Protein AF-A0A2D7GB11-F1 (afdb_monomer)

Solvent-accessible surface area (backbone atoms only — not comparable to full-atom values): 3566 Å² total; per-residue (Å²): 142,58,71,57,19,31,27,35,50,44,37,82,89,35,60,93,44,47,91,42,62,28,30,34,64,45,82,46,83,50,100,88,50,54,29,29,32,32,27,44,91,90,39,74,43,98,56,73,42,49,58,88,48,45,42,83,77,41,80,55,133

Nearest PDB structures (foldseek):
  7tb5-assembly1_A-2  TM=5.942E-01  e=1.641E+00  Pseudomonas aeruginosa
  7tb6-assembly1_A-2  TM=6.499E-01  e=5.475E+00  Stenotrophomonas maltophilia
  7qfz-assembly4_G  TM=4.054E-01  e=3.880E+00  Escherichia fergusonii ATCC 35469

Structure (mmCIF, N/CA/C/O backbone):
data_AF-A0A2D7GB11-F1
#
_entry.id   AF-A0A2D7GB11-F1
#
loop_
_atom_site.group_PDB
_atom_site.id
_atom_site.type_symbol
_atom_site.label_atom_id
_atom_site.label_alt_id
_atom_site.label_comp_id
_atom_site.label_asym_id
_atom_site.label_entity_id
_atom_site.label_seq_id
_atom_site.pdbx_PDB_ins_code
_atom_site.Cartn_x
_atom_site.Cartn_y
_atom_site.Cartn_z
_atom_site.occupancy
_atom_site.B_iso_or_equiv
_atom_site.auth_seq_id
_atom_site.auth_comp_id
_atom_site.auth_asym_id
_atom_site.auth_atom_id
_atom_site.pdbx_PDB_model_num
ATOM 1 N N . MET A 1 1 ? 0.712 8.957 7.574 1.00 90.94 1 MET A N 1
ATOM 2 C CA . MET A 1 1 ? 0.055 7.704 7.149 1.00 90.94 1 MET A CA 1
ATOM 3 C C . MET A 1 1 ? -0.397 6.882 8.356 1.00 90.94 1 MET A C 1
ATOM 5 O O . MET A 1 1 ? 0.380 6.740 9.305 1.00 90.94 1 MET A O 1
ATOM 9 N N . LYS A 1 2 ? -1.623 6.345 8.334 1.00 94.50 2 LYS A N 1
ATOM 10 C CA . LYS A 1 2 ? -2.176 5.388 9.312 1.00 94.50 2 LYS A CA 1
ATOM 11 C C . LYS A 1 2 ? -2.893 4.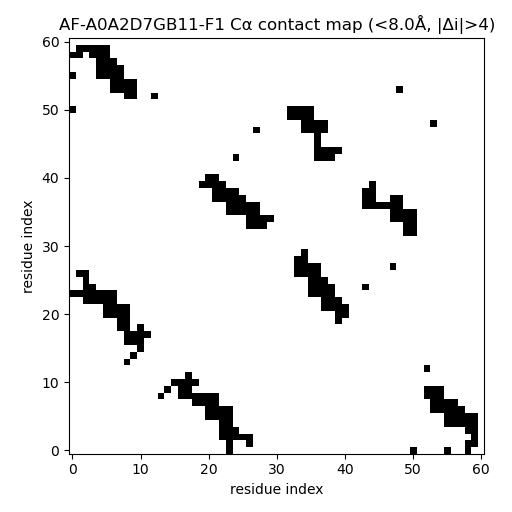217 8.619 1.00 94.50 2 LYS A C 1
ATOM 13 O O . LYS A 1 2 ? -3.269 4.307 7.453 1.00 94.50 2 LYS A O 1
ATOM 18 N N . THR A 1 3 ? -3.085 3.110 9.342 1.00 95.88 3 THR A N 1
ATOM 19 C CA . THR A 1 3 ? -3.881 1.971 8.853 1.00 95.88 3 THR A CA 1
ATOM 20 C C . THR A 1 3 ? -5.267 2.444 8.419 1.00 95.88 3 THR A C 1
ATOM 22 O O . THR A 1 3 ? -5.935 3.152 9.166 1.00 95.88 3 THR A O 1
ATOM 25 N N . GLY A 1 4 ? -5.687 2.027 7.227 1.00 96.12 4 GLY A N 1
ATOM 26 C CA . GLY A 1 4 ? -6.943 2.421 6.594 1.00 96.12 4 GLY A CA 1
ATOM 27 C C . GLY A 1 4 ? -6.799 3.523 5.545 1.00 96.12 4 GLY A C 1
ATOM 28 O O . GLY A 1 4 ? -7.685 3.643 4.701 1.00 96.12 4 GLY A O 1
ATOM 29 N N . ASP A 1 5 ? -5.706 4.295 5.542 1.00 97.38 5 ASP A N 1
ATOM 30 C CA . ASP A 1 5 ? -5.499 5.330 4.523 1.00 97.38 5 ASP A CA 1
ATOM 31 C C . ASP A 1 5 ? -5.369 4.704 3.131 1.00 97.38 5 ASP A C 1
ATOM 33 O O . ASP A 1 5 ? -4.761 3.640 2.956 1.00 97.38 5 ASP A O 1
ATOM 37 N N . LEU A 1 6 ? -5.922 5.388 2.129 1.00 96.75 6 LEU A N 1
ATOM 38 C CA . LEU A 1 6 ? -5.741 5.031 0.731 1.00 96.75 6 LEU A CA 1
ATOM 39 C C . LEU A 1 6 ? -4.505 5.727 0.182 1.00 96.75 6 LEU A C 1
ATOM 41 O O . LEU A 1 6 ? -4.340 6.944 0.304 1.00 96.75 6 LEU A O 1
ATOM 45 N N . VAL A 1 7 ? -3.667 4.941 -0.479 1.00 96.75 7 VAL A N 1
ATOM 46 C CA . VAL A 1 7 ? -2.395 5.378 -1.037 1.00 96.75 7 VAL A CA 1
ATOM 47 C C . VAL A 1 7 ? -2.272 4.994 -2.502 1.00 96.75 7 VAL A C 1
ATOM 49 O O . VAL A 1 7 ? -2.836 4.001 -2.974 1.00 96.75 7 VAL A O 1
ATOM 52 N N . LYS A 1 8 ? -1.483 5.775 -3.227 1.00 95.94 8 LYS A N 1
ATOM 53 C CA . LYS A 1 8 ? -1.003 5.450 -4.563 1.00 95.94 8 LYS A CA 1
ATOM 54 C C . LYS A 1 8 ? 0.493 5.174 -4.480 1.00 95.94 8 LYS A C 1
ATOM 56 O O . LYS A 1 8 ? 1.237 5.985 -3.945 1.00 95.94 8 LYS A O 1
ATOM 61 N N . VAL A 1 9 ? 0.917 4.028 -5.001 1.00 94.12 9 VAL A N 1
ATOM 62 C CA . VAL A 1 9 ? 2.334 3.636 -5.034 1.00 94.12 9 VAL A CA 1
ATOM 63 C C . VAL A 1 9 ? 3.015 4.272 -6.249 1.00 94.12 9 VAL A C 1
ATOM 65 O O . VAL A 1 9 ? 2.389 4.381 -7.313 1.00 94.12 9 VAL A O 1
ATOM 68 N N . ASP A 1 10 ? 4.286 4.656 -6.118 1.00 93.69 10 ASP A N 1
ATOM 69 C CA . ASP A 1 10 ? 5.093 5.139 -7.237 1.00 93.69 10 ASP A CA 1
ATOM 70 C C . ASP A 1 10 ? 5.160 4.084 -8.356 1.00 93.69 10 ASP A C 1
ATOM 72 O O . ASP A 1 10 ? 5.705 2.987 -8.218 1.00 93.69 10 ASP A O 1
ATOM 76 N N . GLY A 1 11 ? 4.596 4.434 -9.511 1.00 90.06 11 GLY A N 1
ATOM 77 C CA . GLY A 1 11 ? 4.560 3.570 -10.683 1.00 90.06 11 GLY A CA 1
ATOM 78 C C . GLY A 1 11 ? 5.895 3.445 -11.420 1.00 9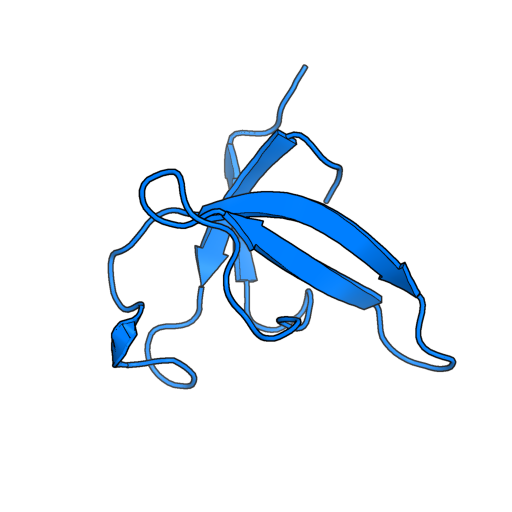0.06 11 GLY A C 1
ATOM 79 O O . GLY A 1 11 ? 5.984 2.601 -12.311 1.00 90.06 11 GLY A O 1
ATOM 80 N N . TYR A 1 12 ? 6.901 4.268 -11.108 1.00 91.56 12 TYR A N 1
ATOM 81 C CA . TYR A 1 12 ? 8.253 4.119 -11.646 1.00 91.56 12 TYR A CA 1
ATOM 82 C C . TYR A 1 12 ? 9.000 2.985 -10.935 1.00 91.56 12 TYR A C 1
ATOM 84 O O . TYR A 1 12 ? 9.507 2.080 -11.5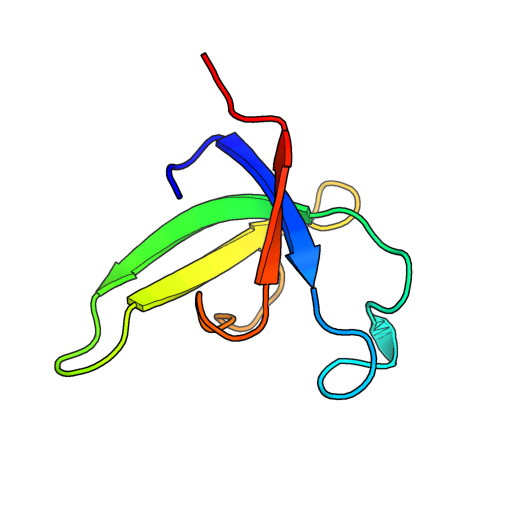97 1.00 91.56 12 TYR A O 1
ATOM 92 N N . LEU A 1 13 ? 8.984 2.984 -9.598 1.00 89.00 13 LEU A N 1
ATOM 93 C CA . LEU A 1 13 ? 9.589 1.934 -8.769 1.00 89.00 13 LEU A CA 1
ATOM 94 C C . LEU A 1 13 ? 8.760 0.642 -8.759 1.00 89.00 13 LEU A C 1
ATOM 96 O O . LEU A 1 13 ? 9.316 -0.458 -8.751 1.00 89.00 13 LEU A O 1
ATOM 100 N N . TYR A 1 14 ? 7.431 0.758 -8.869 1.00 90.38 14 TYR A N 1
ATOM 101 C CA . TYR A 1 14 ? 6.508 -0.377 -8.898 1.00 90.38 14 TYR A CA 1
ATOM 102 C C . TYR A 1 14 ? 5.633 -0.372 -10.166 1.00 90.38 14 TYR A C 1
ATOM 104 O O . TYR A 1 14 ? 4.411 -0.200 -10.088 1.00 90.38 14 TYR A O 1
ATOM 112 N N . PRO A 1 15 ? 6.195 -0.657 -11.361 1.00 92.81 15 PRO A N 1
ATOM 113 C CA . PRO A 1 15 ? 5.449 -0.611 -12.625 1.00 92.81 15 PRO A CA 1
ATOM 114 C C . PRO A 1 15 ? 4.191 -1.486 -12.651 1.00 92.81 15 PRO A C 1
ATOM 116 O O . PRO A 1 15 ? 3.185 -1.124 -13.256 1.00 92.81 15 PRO A O 1
ATOM 119 N N . ARG A 1 16 ? 4.206 -2.625 -11.944 1.00 91.00 16 ARG A N 1
ATOM 120 C CA . ARG A 1 16 ? 3.056 -3.548 -11.836 1.00 91.00 16 ARG A CA 1
ATOM 121 C C . ARG A 1 16 ? 1.893 -2.995 -11.003 1.00 91.00 16 ARG A C 1
ATOM 123 O O . ARG A 1 16 ? 0.784 -3.542 -11.045 1.00 91.00 16 ARG A O 1
ATOM 130 N N . LEU A 1 17 ? 2.160 -1.956 -10.217 1.00 91.81 17 LEU A N 1
ATOM 131 C CA . LEU A 1 17 ? 1.203 -1.268 -9.356 1.00 91.81 17 LEU A CA 1
ATOM 132 C C . LEU A 1 17 ? 0.809 0.105 -9.915 1.00 91.81 17 LEU A C 1
ATOM 134 O O . LEU A 1 17 ? -0.051 0.766 -9.340 1.00 91.81 17 LEU A O 1
ATOM 138 N N . LYS A 1 18 ? 1.372 0.516 -11.060 1.00 92.81 18 LYS A N 1
ATOM 139 C CA . LYS A 1 18 ? 1.081 1.806 -11.689 1.00 92.81 18 LYS A CA 1
ATOM 140 C C . LYS A 1 18 ? -0.424 1.995 -11.897 1.00 92.81 18 LYS A C 1
ATOM 142 O O . LYS A 1 18 ? -1.083 1.189 -12.551 1.00 92.81 18 LYS A O 1
ATOM 147 N N . GLY A 1 19 ? -0.946 3.087 -11.339 1.00 90.75 19 GLY A N 1
ATOM 148 C CA . GLY A 1 19 ? -2.362 3.455 -11.425 1.00 90.75 19 GLY A CA 1
ATOM 149 C C . GLY A 1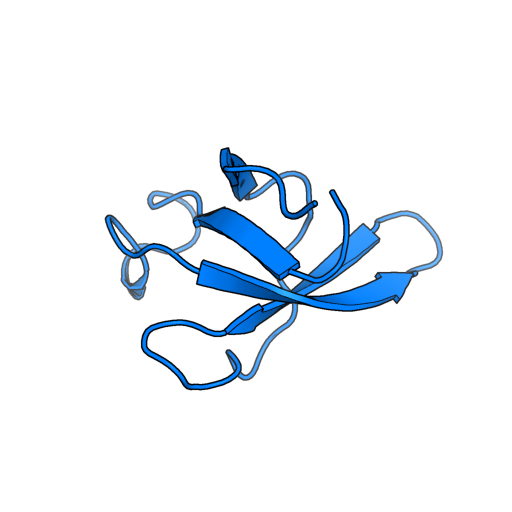 19 ? -3.289 2.687 -10.478 1.00 90.75 19 GLY A C 1
ATOM 150 O O . GLY A 1 19 ? -4.485 2.962 -10.470 1.00 90.75 19 GLY A O 1
ATOM 151 N N . LYS A 1 20 ? -2.771 1.75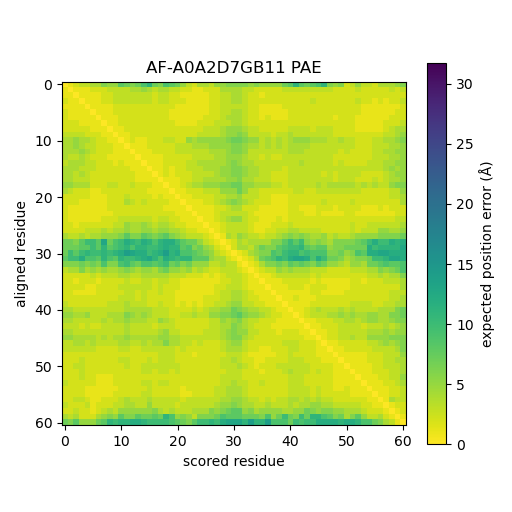2 -9.673 1.00 93.06 20 LYS A N 1
ATOM 152 C CA . LYS A 1 20 ? -3.560 1.066 -8.646 1.00 93.06 20 LYS A CA 1
ATOM 153 C C . LYS A 1 20 ? -3.603 1.893 -7.367 1.00 93.06 20 LYS A C 1
ATOM 155 O O . LYS A 1 20 ? -2.639 2.571 -7.019 1.00 93.06 20 LYS A O 1
ATOM 160 N N . ILE A 1 21 ? -4.727 1.783 -6.670 1.00 94.94 21 ILE A N 1
ATOM 161 C CA . ILE A 1 21 ? -4.916 2.329 -5.330 1.00 94.94 21 ILE A CA 1
ATOM 162 C C . ILE A 1 21 ? -4.773 1.179 -4.338 1.00 94.94 21 ILE A C 1
ATOM 164 O O . ILE A 1 21 ? -5.315 0.088 -4.551 1.00 94.94 21 ILE A O 1
ATOM 168 N N . GLY A 1 22 ? -4.010 1.430 -3.285 1.00 95.69 22 GLY A N 1
ATOM 169 C CA . GLY A 1 22 ? -3.833 0.532 -2.163 1.00 95.69 22 GLY A CA 1
ATOM 170 C C . GLY A 1 22 ? -4.425 1.109 -0.884 1.00 95.69 22 GLY A C 1
ATOM 171 O O . GLY A 1 22 ? -4.649 2.310 -0.787 1.00 95.69 22 GLY A O 1
ATOM 172 N N . MET A 1 23 ? -4.664 0.251 0.098 1.00 97.25 23 MET A N 1
ATOM 173 C CA . MET A 1 23 ? -5.046 0.635 1.455 1.00 97.25 23 MET A CA 1
ATOM 174 C C . MET A 1 23 ? -3.961 0.178 2.425 1.00 97.25 23 MET A C 1
ATOM 176 O O . MET A 1 23 ? -3.533 -0.975 2.358 1.00 97.25 23 MET A O 1
ATOM 180 N N . LEU A 1 24 ? -3.528 1.048 3.330 1.00 96.75 24 LEU A N 1
ATOM 181 C CA . LEU A 1 24 ? -2.557 0.689 4.361 1.00 96.75 24 LEU A CA 1
ATOM 182 C C . LEU A 1 24 ? -3.184 -0.291 5.356 1.00 96.75 24 LEU A C 1
ATOM 184 O O . LEU A 1 24 ? -4.227 -0.003 5.939 1.00 96.75 24 LEU A O 1
ATOM 188 N N . VAL A 1 25 ? -2.561 -1.451 5.553 1.00 96.31 25 VAL A N 1
ATOM 189 C CA . VAL A 1 25 ? -3.070 -2.502 6.451 1.00 96.31 25 VAL A CA 1
ATOM 190 C C . VAL A 1 25 ? -2.252 -2.549 7.732 1.00 96.31 25 VAL A C 1
ATOM 192 O O . VAL A 1 25 ? -2.803 -2.481 8.827 1.00 96.31 25 VAL A O 1
ATOM 195 N N . GLU A 1 26 ? -0.933 -2.623 7.597 1.00 95.19 26 GLU A N 1
ATOM 196 C CA . GLU A 1 26 ? -0.034 -2.853 8.722 1.00 95.19 26 GLU A CA 1
ATOM 197 C C . GLU A 1 26 ? 1.235 -2.024 8.568 1.00 95.19 26 GLU A C 1
ATOM 199 O O . GLU A 1 26 ? 1.807 -1.952 7.479 1.00 95.19 26 GLU A O 1
ATOM 204 N N . LYS A 1 27 ? 1.666 -1.408 9.671 1.00 94.38 27 LYS A N 1
ATOM 205 C CA . LYS A 1 27 ? 2.896 -0.625 9.752 1.00 94.38 27 LYS A CA 1
ATOM 206 C C . LYS A 1 27 ? 4.016 -1.495 10.312 1.00 94.38 27 LYS A C 1
ATOM 208 O O . LYS A 1 27 ? 3.924 -1.937 11.455 1.00 94.38 27 LYS A O 1
ATOM 213 N N . ALA A 1 28 ? 5.093 -1.665 9.556 1.00 89.25 28 ALA A N 1
ATOM 214 C CA . ALA A 1 28 ? 6.322 -2.289 10.026 1.00 89.25 28 ALA A CA 1
ATOM 215 C C . ALA A 1 28 ? 7.385 -1.209 10.285 1.00 89.25 28 ALA A C 1
ATOM 217 O O . ALA A 1 28 ? 7.941 -0.640 9.339 1.00 89.25 28 ALA A O 1
ATOM 218 N N . PRO A 1 29 ? 7.683 -0.889 11.557 1.00 80.25 29 PRO A N 1
ATOM 219 C CA . PRO A 1 29 ? 8.792 -0.005 11.878 1.00 80.25 29 PRO A CA 1
ATOM 220 C C . PRO A 1 29 ? 10.121 -0.747 11.664 1.00 80.25 29 PRO A C 1
ATOM 222 O O . PRO A 1 29 ? 10.423 -1.709 12.371 1.00 80.25 29 PRO A O 1
ATOM 225 N N . LEU A 1 30 ? 10.937 -0.295 10.710 1.00 82.38 30 LEU A N 1
ATOM 226 C CA . LEU A 1 30 ? 12.348 -0.678 10.620 1.00 82.38 30 LEU A CA 1
ATOM 227 C C . LEU A 1 30 ? 13.209 0.370 11.336 1.00 82.38 30 LEU A C 1
ATOM 229 O O . LEU A 1 30 ? 12.780 1.496 11.574 1.00 82.38 30 LEU A O 1
ATOM 233 N N . ARG A 1 31 ? 14.451 0.003 11.680 1.00 78.62 31 ARG A N 1
ATOM 234 C CA . ARG A 1 31 ? 15.374 0.841 12.478 1.00 78.62 31 ARG A CA 1
ATOM 235 C C . ARG A 1 31 ? 15.552 2.274 11.960 1.00 78.62 31 ARG A C 1
ATOM 237 O O . ARG A 1 31 ? 15.836 3.151 12.767 1.00 78.62 31 ARG A O 1
ATOM 244 N N . PHE A 1 32 ? 15.428 2.485 10.650 1.00 79.75 32 PHE A N 1
ATOM 245 C CA . PHE A 1 32 ? 15.667 3.781 10.007 1.00 79.75 32 PHE A CA 1
ATOM 246 C C . PHE A 1 32 ? 14.544 4.234 9.065 1.00 79.75 32 PHE A C 1
ATOM 248 O O . PHE A 1 32 ? 14.455 5.426 8.797 1.00 79.75 32 PHE A O 1
ATOM 255 N N . ASN A 1 33 ? 13.663 3.326 8.620 1.00 84.81 33 ASN A N 1
ATOM 256 C CA . ASN A 1 33 ? 12.581 3.633 7.680 1.00 84.81 33 ASN A CA 1
ATOM 257 C C . ASN A 1 33 ? 11.257 3.032 8.167 1.00 84.81 33 ASN A C 1
ATOM 259 O O . ASN A 1 33 ? 11.226 2.023 8.874 1.00 84.81 33 ASN A O 1
ATOM 263 N N . VAL A 1 34 ? 10.151 3.642 7.755 1.00 89.81 34 VAL A N 1
ATOM 264 C CA . VAL A 1 34 ? 8.807 3.108 7.968 1.00 89.81 34 VAL A CA 1
ATOM 265 C C . VAL A 1 34 ? 8.370 2.397 6.698 1.00 89.81 34 VAL A C 1
ATOM 267 O O . VAL A 1 34 ? 8.421 2.981 5.618 1.00 89.81 34 VAL A O 1
ATOM 270 N N . GLN A 1 35 ? 7.909 1.156 6.831 1.00 94.69 35 GLN A N 1
ATOM 271 C CA . GLN A 1 35 ? 7.316 0.432 5.715 1.00 94.69 35 GLN A CA 1
ATOM 272 C C . GLN A 1 35 ? 5.908 -0.052 6.045 1.00 94.69 35 GLN A C 1
ATOM 274 O O . GLN A 1 35 ? 5.516 -0.159 7.211 1.00 94.69 35 GLN A O 1
ATOM 279 N N . TRP A 1 36 ? 5.150 -0.358 4.999 1.00 96.12 36 TRP A N 1
ATOM 280 C CA . TRP A 1 36 ? 3.742 -0.706 5.098 1.00 96.12 36 TRP A CA 1
ATOM 281 C C . TRP A 1 36 ? 3.398 -1.952 4.286 1.00 96.12 36 TRP A C 1
ATOM 283 O O . TRP A 1 36 ? 3.829 -2.095 3.142 1.00 96.12 36 TRP A O 1
ATOM 293 N N . ILE A 1 37 ? 2.555 -2.823 4.848 1.00 95.81 37 ILE A N 1
ATOM 294 C CA . ILE A 1 37 ? 1.762 -3.757 4.042 1.00 95.81 37 ILE A CA 1
ATOM 295 C C . ILE A 1 37 ? 0.591 -2.984 3.454 1.00 9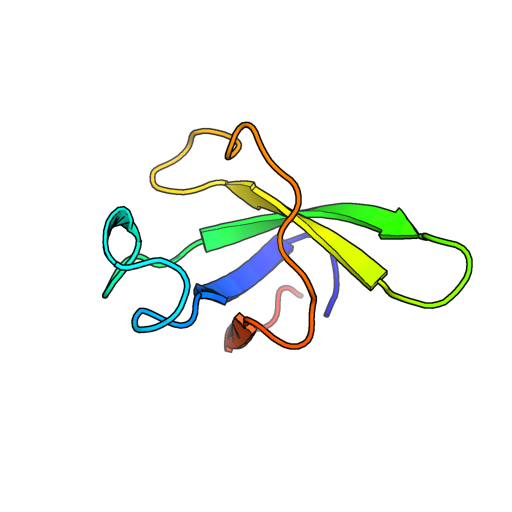5.81 37 ILE A C 1
ATOM 297 O O . ILE A 1 37 ? -0.213 -2.388 4.177 1.00 95.81 37 ILE A O 1
ATOM 301 N N . VAL A 1 38 ? 0.477 -3.044 2.131 1.00 95.94 38 VAL A N 1
ATOM 302 C CA . VAL A 1 38 ? -0.574 -2.371 1.370 1.00 95.94 38 VAL A CA 1
ATOM 303 C C . VAL A 1 38 ? -1.513 -3.413 0.775 1.00 95.94 38 VAL A C 1
ATOM 305 O O . VAL A 1 38 ? -1.075 -4.317 0.071 1.00 95.94 38 VAL A O 1
ATOM 308 N N . SER A 1 39 ? -2.816 -3.298 1.018 1.00 96.62 39 SER A N 1
ATOM 309 C CA . SER A 1 39 ? -3.829 -4.104 0.335 1.00 96.62 39 SER A CA 1
ATOM 310 C C . SER A 1 39 ? -4.170 -3.478 -1.009 1.00 96.62 39 SER A C 1
ATOM 312 O O . SER A 1 39 ? -4.631 -2.342 -1.061 1.00 96.62 39 SER A O 1
ATOM 314 N N . ILE A 1 40 ? -3.969 -4.211 -2.101 1.00 94.12 40 ILE A N 1
ATOM 315 C CA . ILE A 1 40 ? -4.256 -3.761 -3.465 1.00 94.12 40 ILE A CA 1
ATOM 316 C C . ILE A 1 40 ? -5.320 -4.682 -4.054 1.00 94.12 40 ILE A C 1
ATOM 318 O O . ILE A 1 40 ? -5.143 -5.899 -4.096 1.00 94.12 40 ILE A O 1
ATOM 322 N N . ALA A 1 41 ? -6.435 -4.102 -4.510 1.00 88.38 41 ALA A N 1
ATOM 323 C CA . ALA A 1 41 ? -7.598 -4.851 -5.000 1.00 88.38 41 ALA A CA 1
ATOM 324 C C . ALA A 1 41 ? -8.096 -5.924 -4.002 1.00 88.38 41 ALA A C 1
ATOM 326 O O . ALA A 1 41 ? -8.430 -7.046 -4.383 1.00 88.38 41 ALA A O 1
ATOM 327 N N . GLY A 1 42 ? -8.101 -5.584 -2.707 1.00 89.06 42 GLY A N 1
ATOM 328 C CA . GLY A 1 42 ? -8.579 -6.459 -1.632 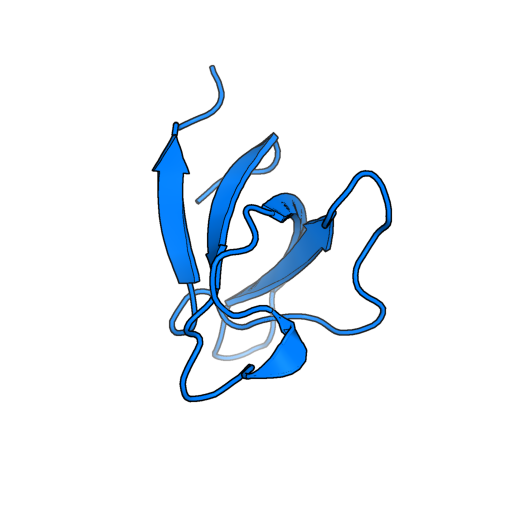1.00 89.06 42 GLY A CA 1
ATOM 329 C C . GLY A 1 42 ? -7.608 -7.567 -1.212 1.00 89.06 42 GLY A C 1
ATOM 330 O O . GLY A 1 42 ? -7.993 -8.430 -0.427 1.00 89.06 42 GLY A O 1
ATOM 331 N N . ARG A 1 43 ? -6.364 -7.571 -1.712 1.00 93.38 43 ARG A N 1
ATOM 332 C CA . ARG A 1 43 ? -5.332 -8.544 -1.327 1.00 93.38 43 ARG A CA 1
ATOM 333 C C . ARG A 1 43 ? -4.106 -7.840 -0.743 1.00 93.38 43 ARG A C 1
ATOM 335 O O . ARG A 1 43 ? -3.589 -6.939 -1.404 1.00 93.38 43 ARG A O 1
ATOM 342 N N . PRO A 1 44 ? -3.595 -8.265 0.427 1.00 93.38 44 PRO A N 1
ATOM 343 C CA . PRO A 1 44 ? -2.313 -7.788 0.937 1.00 93.38 44 PRO A CA 1
ATOM 344 C C . PRO A 1 44 ? -1.197 -8.013 -0.086 1.00 93.38 44 PRO A C 1
ATOM 346 O O . PRO A 1 44 ? -1.051 -9.109 -0.636 1.00 93.38 44 PRO A O 1
ATOM 349 N N . HIS A 1 45 ? -0.422 -6.970 -0.364 1.00 91.94 45 HIS A N 1
ATOM 350 C CA . HIS A 1 45 ? 0.787 -7.084 -1.161 1.00 91.94 45 HIS A CA 1
ATOM 351 C C . HIS A 1 45 ? 1.806 -7.931 -0.379 1.00 91.94 45 HIS A C 1
ATOM 353 O O . HIS A 1 45 ? 1.975 -7.708 0.818 1.00 91.94 45 HIS A O 1
ATOM 359 N N . PRO A 1 46 ? 2.478 -8.907 -1.015 1.00 89.00 46 PRO A N 1
ATOM 360 C CA . PRO A 1 46 ? 3.386 -9.821 -0.316 1.00 89.00 46 PRO A CA 1
ATOM 361 C C . PRO A 1 46 ? 4.652 -9.152 0.237 1.00 89.00 46 PRO A C 1
ATOM 363 O O . PRO A 1 46 ? 5.376 -9.784 1.000 1.00 89.00 46 PRO A O 1
ATOM 366 N N . PHE A 1 47 ? 4.933 -7.909 -0.155 1.00 90.44 47 PHE A N 1
ATOM 367 C CA . PHE A 1 47 ? 6.105 -7.157 0.278 1.00 90.44 47 PHE A CA 1
ATOM 368 C C . PHE A 1 47 ? 5.695 -5.858 0.961 1.00 90.44 47 PHE A C 1
ATOM 370 O O . PHE A 1 47 ? 4.654 -5.275 0.651 1.00 90.44 47 PHE A O 1
ATOM 377 N N . TYR A 1 48 ? 6.551 -5.401 1.867 1.00 93.00 48 TYR A N 1
ATOM 378 C CA . TYR A 1 48 ? 6.438 -4.077 2.450 1.00 93.00 48 TYR A CA 1
ATOM 379 C C . TYR A 1 48 ? 6.863 -3.012 1.435 1.00 93.00 48 TYR A C 1
ATOM 381 O O . TYR A 1 48 ? 7.807 -3.222 0.673 1.00 93.00 48 TYR A O 1
ATOM 389 N N . ILE A 1 49 ? 6.172 -1.875 1.441 1.00 93.44 49 ILE A N 1
ATOM 390 C CA . ILE A 1 49 ? 6.469 -0.711 0.598 1.00 93.44 49 ILE A CA 1
ATOM 391 C C . ILE A 1 49 ? 6.868 0.448 1.514 1.00 93.44 49 ILE A C 1
ATOM 393 O O . ILE A 1 49 ? 6.252 0.637 2.567 1.00 93.44 49 ILE A O 1
ATOM 397 N N . GLY A 1 50 ? 7.919 1.185 1.151 1.00 93.88 50 GLY A N 1
ATOM 398 C CA . GLY A 1 50 ? 8.374 2.353 1.907 1.00 93.88 50 GLY A CA 1
ATOM 399 C C . GLY A 1 50 ? 7.339 3.476 1.890 1.00 93.88 50 GLY A C 1
ATOM 400 O O . GLY A 1 50 ? 6.644 3.667 0.893 1.00 93.88 50 GLY A O 1
ATOM 401 N N . GLU A 1 51 ? 7.224 4.218 2.992 1.00 93.38 51 GLU A N 1
ATOM 402 C CA . GLU A 1 51 ? 6.371 5.416 3.063 1.00 93.38 51 GLU A CA 1
ATOM 403 C C . GLU A 1 51 ? 6.786 6.470 2.020 1.00 93.38 51 GLU A C 1
ATOM 405 O O . GLU A 1 51 ? 5.932 7.146 1.455 1.00 93.38 51 GLU A O 1
ATOM 410 N N . GLU A 1 52 ? 8.079 6.535 1.699 1.00 92.69 52 GLU A N 1
ATOM 411 C CA . GLU A 1 52 ? 8.677 7.379 0.663 1.00 92.69 52 GLU A CA 1
ATOM 412 C C . GLU A 1 52 ? 8.250 7.029 -0.774 1.00 92.69 52 GLU A C 1
ATOM 414 O O . GLU A 1 52 ? 8.273 7.898 -1.644 1.00 92.69 52 GLU A O 1
ATOM 419 N N . ASP A 1 53 ? 7.815 5.790 -1.016 1.00 94.19 53 ASP A N 1
ATOM 420 C CA . ASP A 1 53 ? 7.409 5.294 -2.337 1.00 94.19 53 ASP A CA 1
ATOM 421 C C . ASP A 1 53 ? 5.889 5.406 -2.561 1.00 94.19 53 ASP A C 1
ATOM 423 O O . ASP A 1 53 ? 5.323 4.789 -3.475 1.00 94.19 53 ASP A O 1
ATOM 427 N N . MET A 1 54 ? 5.189 6.129 -1.686 1.00 94.56 54 MET A N 1
ATOM 428 C CA . MET A 1 54 ? 3.734 6.204 -1.666 1.00 94.56 54 MET A CA 1
ATOM 429 C C . MET A 1 54 ? 3.235 7.627 -1.429 1.00 94.56 54 MET A C 1
ATOM 431 O O . MET A 1 54 ? 3.842 8.431 -0.732 1.00 94.56 54 MET A O 1
ATOM 435 N N . GLU A 1 55 ? 2.052 7.910 -1.960 1.00 95.62 55 GLU A N 1
ATOM 436 C CA . GLU A 1 55 ? 1.335 9.165 -1.758 1.00 95.62 55 GLU A CA 1
ATOM 437 C C . GLU A 1 55 ? -0.037 8.875 -1.140 1.00 95.62 55 GLU A C 1
ATOM 439 O O . GLU A 1 55 ? -0.786 8.044 -1.663 1.00 95.62 55 GLU A O 1
ATOM 444 N N . VAL A 1 56 ? -0.385 9.549 -0.0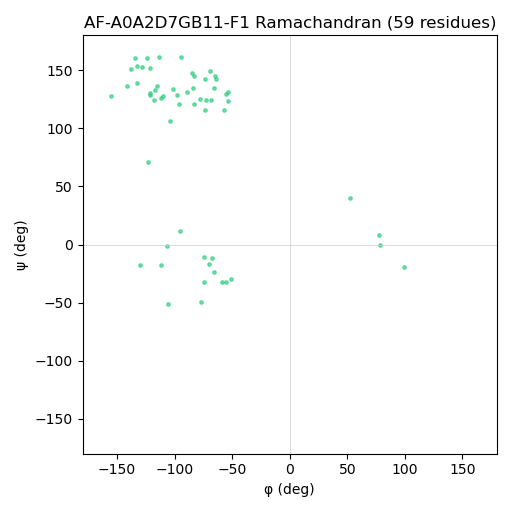36 1.00 96.00 56 VAL A N 1
ATOM 445 C CA . VAL A 1 56 ? -1.737 9.471 0.542 1.00 96.00 56 VAL A CA 1
ATOM 446 C C . VAL A 1 56 ? -2.702 10.237 -0.345 1.00 96.00 56 VAL A C 1
ATOM 448 O O . VAL A 1 56 ? -2.522 11.426 -0.583 1.00 96.00 56 VAL A O 1
ATOM 451 N N . ILE A 1 57 ? -3.758 9.561 -0.789 1.00 96.44 57 ILE A N 1
ATOM 452 C CA . ILE A 1 57 ? -4.805 10.165 -1.620 1.00 96.44 57 ILE A CA 1
ATOM 453 C C . ILE A 1 57 ? -6.144 10.286 -0.886 1.00 96.44 57 ILE A C 1
ATOM 455 O O . ILE A 1 57 ? -7.013 11.041 -1.314 1.00 96.44 57 ILE A O 1
ATOM 459 N N . SER A 1 58 ? -6.332 9.548 0.212 1.00 95.56 58 SER A N 1
ATOM 460 C CA . SER A 1 58 ? -7.485 9.696 1.098 1.00 95.56 58 SER A CA 1
ATOM 461 C C . SER A 1 58 ? -7.139 9.199 2.494 1.00 95.56 58 SER A C 1
ATOM 463 O O . SER A 1 58 ? -6.664 8.076 2.660 1.00 95.56 58 SER A O 1
ATOM 465 N N . GLU A 1 59 ? -7.390 10.034 3.495 1.00 93.62 59 GLU A N 1
ATOM 466 C CA . GLU A 1 59 ? -7.194 9.671 4.893 1.00 93.62 59 GLU A CA 1
ATOM 467 C C . GLU A 1 59 ? -8.416 8.923 5.424 1.00 93.62 59 GLU A C 1
ATOM 469 O O . GLU A 1 59 ? -9.569 9.319 5.218 1.00 93.62 59 GLU A O 1
ATOM 474 N N . SER A 1 60 ? -8.156 7.837 6.141 1.00 91.44 60 SER A N 1
ATOM 475 C CA . SER A 1 60 ? -9.178 7.165 6.932 1.00 9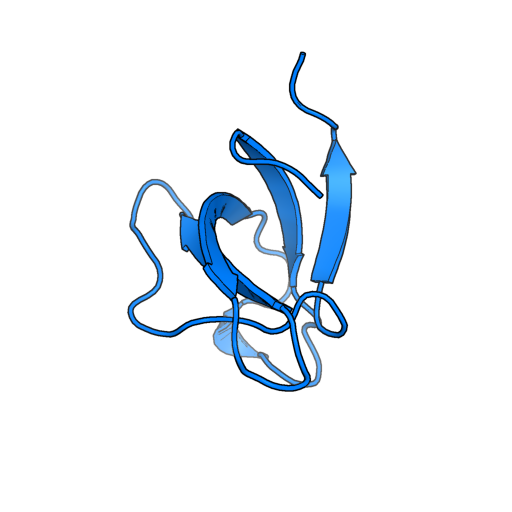1.44 60 SER A CA 1
ATOM 476 C C . SER A 1 60 ? -9.578 8.039 8.125 1.00 91.44 60 SER A C 1
ATOM 478 O O . SER A 1 60 ? -8.777 8.822 8.641 1.00 91.44 60 SER A O 1
ATOM 480 N N . ARG A 1 61 ? -10.834 7.946 8.569 1.00 81.00 61 ARG A N 1
ATOM 481 C CA . ARG A 1 61 ? -11.294 8.655 9.774 1.00 81.00 61 ARG A CA 1
ATOM 482 C C . ARG A 1 61 ? -10.782 7.969 11.030 1.00 81.00 61 ARG A C 1
ATOM 484 O O . ARG A 1 61 ? -10.949 6.740 11.132 1.00 81.00 61 ARG A O 1
#

Radius of gyration: 10.51 Å; Cα contacts (8 Å, |Δi|>4): 134; chains: 1; bounding box: 27×20×25 Å

Sequence (61 aa):
MKTGDLVKVDGYLYPRLKGKIGMLVEKAPLRFNVQWIVSIAGRPHPFYIGEEDMEVISESR

Foldseek 3Di:
DDAQFKKQFACVVVVVRVPWIWGFHDWDDDPPFIWTFTHTPNRTDPDTDTPVRIDGPGDDD

Mean predicted aligned error: 3.2 Å

pLDDT: mean 92.37, std 4.44, range [78.62, 97.38]

Secondary structure (DSSP, 8-state):
--TT-EEEE-TTT-GGGTT-EEEEEEEEE-SS-EEEEEEETTEE-SS-EEGGGEEEEE---